Protein AF-A0A151S2X1-F1 (afdb_monomer_lite)

InterPro domains:
  IPR008906 HAT, C-terminal dimerisation domain [PF05699] (4-69)
  IPR012337 Ribonuclease H-like superfamily [SSF53098] (1-69)

Radius of gyration: 20.2 Å; chains: 1; bounding box: 63×23×37 Å

Organism: Cajanus cajan (NCBI:txid3821)

Structure (mmCIF, N/CA/C/O backbone):
data_AF-A0A151S2X1-F1
#
_entry.id   AF-A0A151S2X1-F1
#
loop_
_atom_site.group_PDB
_atom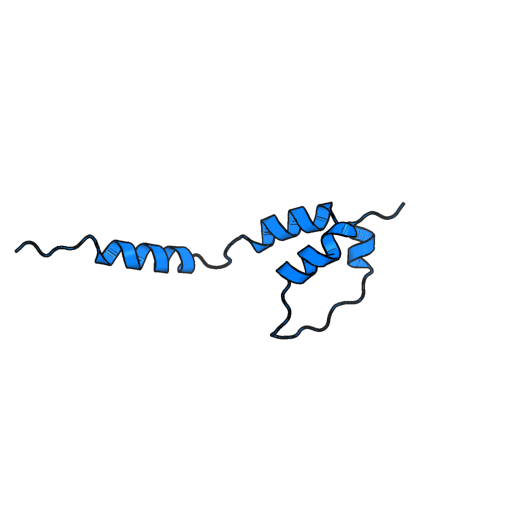_site.id
_atom_site.type_symbol
_atom_site.label_atom_id
_atom_site.label_alt_id
_atom_site.label_comp_id
_atom_site.label_asym_id
_atom_site.label_entity_id
_atom_site.label_seq_id
_atom_site.pdbx_PDB_ins_code
_atom_site.Cartn_x
_atom_site.Cartn_y
_atom_site.Cartn_z
_atom_site.occupancy
_atom_site.B_iso_or_equiv
_atom_site.auth_seq_id
_atom_site.auth_comp_id
_atom_site.auth_asym_id
_atom_site.auth_atom_id
_atom_site.pdbx_PDB_model_num
ATOM 1 N N . VAL A 1 1 ? -12.547 -7.509 16.618 1.00 84.25 1 VAL A N 1
ATOM 2 C CA . VAL A 1 1 ? -12.299 -6.343 15.739 1.00 84.25 1 VAL A CA 1
ATOM 3 C C . VAL A 1 1 ? -11.267 -6.790 14.724 1.00 84.25 1 VAL A C 1
ATOM 5 O O . VAL A 1 1 ? -10.273 -7.349 15.166 1.00 84.25 1 VAL A O 1
ATOM 8 N N . LYS A 1 2 ? -11.540 -6.668 13.421 1.00 89.56 2 LYS A N 1
ATOM 9 C CA . LYS A 1 2 ? -10.572 -7.027 12.372 1.00 89.56 2 LYS A CA 1
ATOM 10 C C . LYS A 1 2 ? -9.591 -5.876 12.163 1.00 89.56 2 LYS A C 1
ATOM 12 O O . LYS A 1 2 ? -9.976 -4.714 12.290 1.00 89.56 2 LYS A O 1
ATOM 17 N N . THR A 1 3 ? -8.336 -6.209 11.904 1.00 96.06 3 THR A N 1
ATOM 18 C CA . THR A 1 3 ? -7.277 -5.253 11.585 1.00 96.06 3 THR A CA 1
ATOM 19 C C . THR A 1 3 ? -7.270 -4.927 10.095 1.00 96.06 3 THR A C 1
ATOM 21 O O . THR A 1 3 ? -7.887 -5.607 9.277 1.00 96.06 3 THR A O 1
ATOM 24 N N . GLU A 1 4 ? -6.533 -3.882 9.736 1.00 95.81 4 GLU A N 1
ATOM 25 C CA . GLU A 1 4 ? -6.246 -3.529 8.347 1.00 95.81 4 GLU A CA 1
ATOM 26 C C . GLU A 1 4 ? -5.632 -4.706 7.564 1.00 95.81 4 GLU A C 1
ATOM 28 O O . GLU A 1 4 ? -6.035 -4.978 6.434 1.00 95.81 4 GLU A O 1
ATOM 33 N N . LEU A 1 5 ? -4.715 -5.447 8.200 1.00 96.50 5 LEU A N 1
ATOM 34 C CA . LEU A 1 5 ? -4.084 -6.638 7.631 1.00 96.50 5 LEU A CA 1
ATOM 35 C C . LEU A 1 5 ? -5.095 -7.758 7.388 1.00 96.50 5 LEU A C 1
ATOM 37 O O . LEU A 1 5 ? -5.094 -8.336 6.306 1.00 96.50 5 LEU A O 1
ATOM 41 N N . ASP A 1 6 ? -5.976 -8.031 8.352 1.00 97.38 6 ASP A N 1
ATOM 42 C CA . ASP A 1 6 ? -7.013 -9.058 8.191 1.00 97.38 6 ASP A CA 1
ATOM 43 C C . ASP A 1 6 ? -7.907 -8.733 6.989 1.00 97.38 6 ASP A C 1
ATOM 45 O O . ASP A 1 6 ? -8.185 -9.592 6.159 1.00 97.38 6 ASP A O 1
ATOM 49 N N . HIS A 1 7 ? -8.296 -7.464 6.844 1.00 95.56 7 HIS A N 1
ATOM 50 C CA . HIS A 1 7 ? -9.096 -7.011 5.710 1.00 95.56 7 HIS A CA 1
ATOM 51 C C . HIS A 1 7 ? -8.372 -7.086 4.365 1.00 95.56 7 HIS A C 1
ATOM 53 O O . HIS A 1 7 ? -9.046 -7.212 3.350 1.00 95.56 7 HIS A O 1
ATOM 59 N N . TYR A 1 8 ? -7.048 -6.946 4.326 1.00 95.62 8 TYR A N 1
ATOM 60 C CA . TYR A 1 8 ? -6.261 -7.109 3.101 1.00 95.62 8 TYR A CA 1
ATOM 61 C C . TYR A 1 8 ? -6.103 -8.589 2.724 1.00 95.62 8 TYR A C 1
ATOM 63 O O . TYR A 1 8 ? -6.248 -8.949 1.563 1.00 95.62 8 TYR A O 1
ATOM 71 N N . LEU A 1 9 ? -5.856 -9.459 3.708 1.00 95.62 9 LEU A N 1
ATOM 72 C CA . LEU A 1 9 ? -5.674 -10.899 3.485 1.00 95.62 9 LEU A CA 1
ATOM 73 C C . LEU A 1 9 ? -6.963 -11.625 3.077 1.00 95.62 9 LEU A C 1
ATOM 75 O O . LEU A 1 9 ? -6.896 -12.710 2.506 1.00 95.62 9 LEU A O 1
ATOM 79 N N . GLU A 1 10 ? -8.120 -11.045 3.385 1.00 95.75 10 GLU A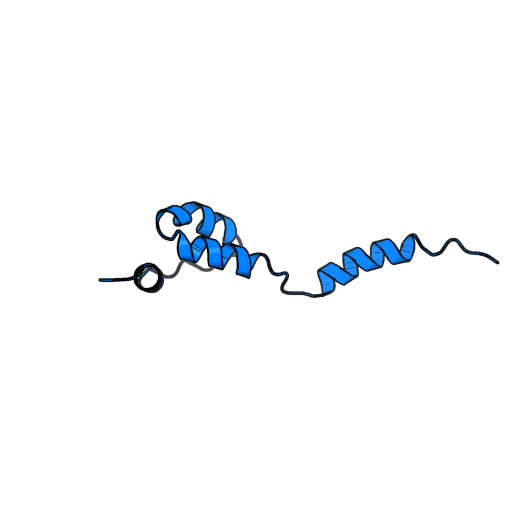 N 1
ATOM 80 C CA . GLU A 1 10 ? -9.434 -11.558 2.990 1.00 95.75 10 GLU A CA 1
ATOM 81 C C . GLU A 1 10 ? -9.897 -11.078 1.604 1.00 95.75 10 GLU A C 1
ATOM 83 O O . GLU A 1 10 ? -10.934 -11.546 1.135 1.00 95.75 10 GLU A O 1
ATOM 88 N N . GLU A 1 11 ? -9.187 -10.146 0.953 1.00 93.38 11 GLU A N 1
ATOM 89 C CA . GLU A 1 11 ? -9.540 -9.721 -0.406 1.00 93.38 11 GLU A CA 1
ATOM 90 C C . GLU A 1 11 ? -9.253 -10.806 -1.445 1.00 93.38 11 GLU A C 1
ATOM 92 O O . GLU A 1 11 ? -8.337 -11.623 -1.313 1.00 93.38 11 GLU A O 1
ATOM 97 N N . ASP A 1 12 ? -10.017 -10.759 -2.534 1.00 92.94 12 ASP A N 1
ATOM 98 C CA . ASP A 1 12 ? -9.749 -11.589 -3.697 1.00 92.94 12 ASP A CA 1
ATOM 99 C C . ASP A 1 12 ? -8.373 -11.269 -4.291 1.00 92.94 12 ASP A C 1
ATOM 101 O O . ASP A 1 12 ? -7.968 -10.113 -4.450 1.00 92.94 12 ASP A O 1
ATOM 105 N N . VAL A 1 13 ? -7.655 -12.323 -4.678 1.00 89.06 13 VAL A N 1
ATOM 106 C CA . VAL A 1 13 ? -6.348 -12.182 -5.315 1.00 89.06 13 VAL A CA 1
ATOM 107 C C . VAL A 1 13 ? -6.524 -11.560 -6.696 1.00 89.06 13 VAL A C 1
ATOM 109 O O . VAL A 1 13 ? -7.205 -12.110 -7.564 1.00 89.06 13 VAL A O 1
ATOM 112 N N . LEU A 1 14 ? -5.854 -10.430 -6.918 1.00 87.69 14 LEU A N 1
ATOM 113 C CA . LEU A 1 14 ? -5.857 -9.762 -8.214 1.00 87.69 14 LEU A CA 1
ATOM 114 C C . LEU A 1 14 ? -5.240 -10.665 -9.297 1.00 87.69 14 LEU A C 1
ATOM 116 O O . LEU A 1 14 ? -4.235 -11.342 -9.041 1.00 87.69 14 LEU A O 1
ATOM 120 N N . PRO A 1 15 ? -5.785 -10.658 -10.527 1.00 87.94 15 PRO A N 1
ATOM 121 C CA . PRO A 1 15 ? -5.186 -11.368 -11.647 1.00 87.94 15 PRO A CA 1
ATOM 122 C C . PRO A 1 15 ? -3.742 -10.909 -11.872 1.00 87.94 15 PRO A C 1
ATOM 124 O O . PRO A 1 15 ? -3.460 -9.713 -11.928 1.00 87.94 15 PRO A O 1
ATOM 127 N N . ARG A 1 16 ? -2.813 -11.856 -12.035 1.00 86.56 16 ARG A N 1
ATOM 128 C CA . ARG A 1 16 ? -1.422 -11.533 -12.380 1.00 86.56 16 ARG A CA 1
ATOM 129 C C . ARG A 1 16 ? -1.343 -11.155 -13.854 1.00 86.56 16 ARG A C 1
ATOM 131 O O . ARG A 1 16 ? -1.359 -12.036 -14.712 1.00 86.56 16 ARG A O 1
ATOM 138 N N . THR A 1 17 ? -1.237 -9.863 -14.135 1.00 92.38 17 THR A N 1
ATOM 139 C CA . THR A 1 17 ? -1.030 -9.334 -15.486 1.00 92.38 17 THR A CA 1
ATOM 140 C C . THR A 1 17 ? 0.314 -8.609 -15.577 1.00 92.38 17 THR A C 1
ATOM 142 O O . THR A 1 17 ? 0.851 -8.137 -14.575 1.00 92.38 17 THR A O 1
ATOM 145 N N . ALA A 1 18 ? 0.905 -8.569 -16.774 1.00 90.38 18 ALA A N 1
ATOM 146 C CA . ALA A 1 18 ? 2.223 -7.957 -16.985 1.00 90.38 18 ALA A CA 1
ATOM 147 C C . ALA A 1 18 ? 2.200 -6.421 -16.867 1.00 90.38 18 ALA A C 1
ATOM 149 O O . ALA A 1 18 ? 3.232 -5.801 -16.638 1.00 90.38 18 ALA A O 1
ATOM 150 N N . ASP A 1 19 ? 1.024 -5.824 -17.030 1.00 91.31 19 ASP A N 1
ATOM 151 C CA . ASP A 1 19 ? 0.730 -4.393 -16.970 1.00 91.31 19 ASP A CA 1
ATOM 152 C C . ASP A 1 19 ? 0.224 -3.935 -15.592 1.00 91.31 19 ASP A C 1
ATOM 154 O O . ASP A 1 19 ? -0.151 -2.775 -15.420 1.00 91.31 19 ASP A O 1
ATOM 158 N N . PHE A 1 20 ? 0.211 -4.824 -14.595 1.00 91.06 20 PHE A N 1
ATOM 159 C CA . PHE A 1 20 ? -0.236 -4.476 -13.255 1.00 91.06 20 PHE A CA 1
ATOM 160 C C . PHE A 1 20 ? 0.764 -3.552 -12.541 1.00 91.06 20 PHE A C 1
ATOM 162 O O . PHE A 1 20 ? 1.866 -3.961 -12.167 1.00 91.06 20 PHE A O 1
ATOM 169 N 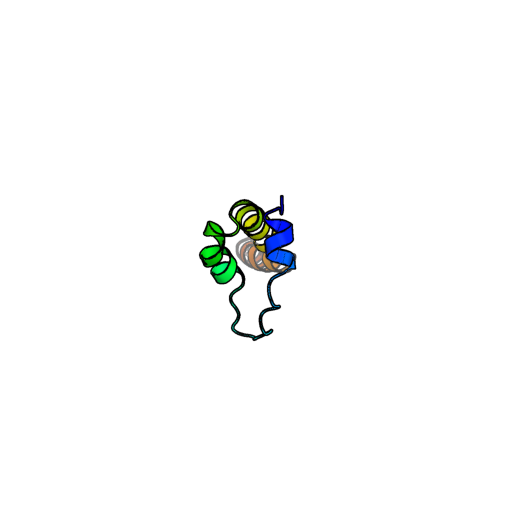N . ASP A 1 21 ? 0.349 -2.310 -12.291 1.00 91.12 21 ASP A N 1
ATOM 170 C CA . ASP A 1 21 ? 1.116 -1.341 -11.508 1.00 91.12 21 ASP A CA 1
ATOM 171 C C . ASP A 1 21 ? 0.797 -1.470 -10.008 1.00 91.12 21 ASP A C 1
ATOM 173 O O . ASP A 1 21 ? -0.170 -0.902 -9.486 1.00 91.12 21 ASP A O 1
ATOM 177 N N . 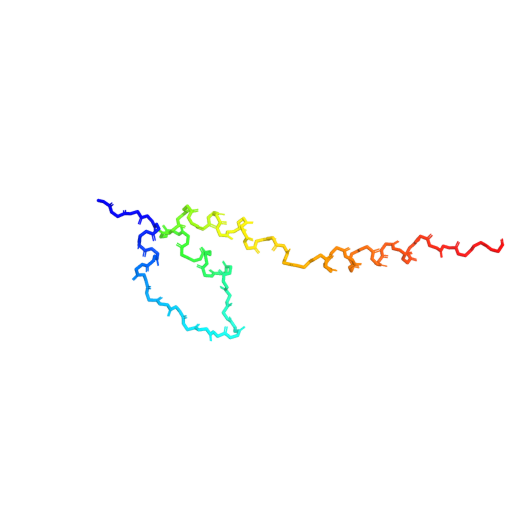ILE A 1 22 ? 1.652 -2.211 -9.297 1.00 91.31 22 ILE A N 1
ATOM 178 C CA . ILE A 1 22 ? 1.540 -2.423 -7.848 1.00 91.31 22 ILE A CA 1
ATOM 179 C C . ILE A 1 22 ? 1.655 -1.119 -7.041 1.00 91.31 22 ILE A C 1
ATOM 181 O O . ILE A 1 22 ? 1.007 -0.982 -6.001 1.00 91.31 22 ILE A O 1
ATOM 185 N N . LEU A 1 23 ? 2.440 -0.139 -7.502 1.00 92.25 23 LEU A N 1
ATOM 186 C CA . LEU A 1 23 ? 2.610 1.132 -6.793 1.00 92.25 23 LEU A CA 1
ATOM 187 C C . LEU A 1 23 ? 1.355 1.993 -6.930 1.00 92.25 23 LEU A C 1
ATOM 189 O O . LEU A 1 23 ? 0.894 2.587 -5.951 1.00 92.25 23 LEU A O 1
ATOM 193 N N . MET A 1 24 ? 0.766 2.023 -8.127 1.00 93.44 24 MET A N 1
ATOM 194 C CA . MET A 1 24 ? -0.505 2.701 -8.359 1.00 93.44 24 MET A CA 1
ATOM 195 C C . MET A 1 24 ? -1.644 2.035 -7.582 1.00 93.44 24 MET A C 1
ATOM 197 O O . MET A 1 24 ? -2.484 2.734 -7.012 1.00 93.44 24 MET A O 1
ATOM 201 N N . TRP A 1 25 ? -1.643 0.704 -7.473 1.00 94.25 25 TRP A N 1
ATOM 202 C CA . TRP A 1 25 ? -2.631 -0.011 -6.670 1.00 94.25 25 TRP A CA 1
ATOM 203 C C . TRP A 1 25 ? -2.578 0.396 -5.190 1.00 94.25 25 TRP A C 1
ATOM 205 O O . TRP A 1 25 ? -3.608 0.775 -4.627 1.00 94.25 25 TRP A O 1
ATOM 215 N N . TRP A 1 26 ? -1.389 0.414 -4.572 1.00 95.62 26 TRP A N 1
ATOM 216 C CA . TRP A 1 26 ? -1.224 0.881 -3.186 1.00 95.62 26 TRP A CA 1
ATOM 217 C C . TRP A 1 26 ? -1.571 2.361 -3.019 1.00 95.62 26 TRP A C 1
ATOM 219 O O . TRP A 1 26 ? -2.102 2.761 -1.985 1.00 95.62 26 TRP A O 1
ATOM 229 N N . LYS A 1 27 ? -1.317 3.192 -4.037 1.00 93.94 27 LYS A N 1
ATOM 230 C CA . LYS A 1 27 ? -1.711 4.607 -4.030 1.00 93.94 27 LYS A CA 1
ATOM 231 C C . LYS A 1 27 ? -3.229 4.785 -3.977 1.00 93.94 27 LYS A C 1
ATOM 233 O O . LYS A 1 27 ? -3.702 5.629 -3.222 1.00 93.94 27 LYS A O 1
ATOM 238 N N . LEU A 1 28 ? -3.976 4.008 -4.760 1.00 95.44 28 LEU A N 1
ATOM 239 C CA . LEU A 1 28 ? -5.439 4.082 -4.814 1.00 95.44 28 LEU A CA 1
ATOM 240 C C . LEU A 1 28 ? -6.099 3.466 -3.575 1.00 95.44 28 LEU A C 1
ATOM 242 O O . LEU A 1 28 ? -7.051 4.031 -3.043 1.00 95.44 28 LEU A O 1
ATOM 246 N N . ASN A 1 29 ? -5.569 2.345 -3.084 1.00 95.50 29 ASN A N 1
ATOM 247 C CA . ASN A 1 29 ? -6.126 1.634 -1.931 1.00 95.50 29 ASN A CA 1
ATOM 248 C C . ASN A 1 29 ? -5.626 2.162 -0.581 1.00 95.50 29 ASN A C 1
ATOM 250 O O . ASN A 1 29 ? -6.091 1.718 0.463 1.00 95.50 29 ASN A O 1
ATOM 254 N N . GLY A 1 30 ? -4.741 3.158 -0.579 1.00 94.06 30 GLY A N 1
ATOM 255 C CA . GLY A 1 30 ? -4.181 3.756 0.631 1.00 94.06 30 GLY A CA 1
ATOM 256 C C . GLY A 1 30 ? -5.198 4.358 1.598 1.00 94.06 30 GLY A C 1
ATOM 257 O O . GLY A 1 30 ? -4.974 4.373 2.800 1.00 94.06 30 GLY A O 1
ATOM 258 N N . ILE A 1 31 ? -6.356 4.803 1.101 1.00 94.50 31 ILE A N 1
ATOM 259 C CA . ILE A 1 31 ? -7.447 5.276 1.970 1.00 94.50 31 ILE A CA 1
ATOM 260 C C . ILE A 1 31 ? -8.040 4.109 2.776 1.00 94.50 31 ILE A C 1
ATOM 262 O O . ILE A 1 31 ? -8.404 4.283 3.937 1.00 94.50 31 ILE A O 1
ATOM 266 N N . LYS A 1 32 ? -8.126 2.920 2.165 1.00 94.75 32 LYS A N 1
ATOM 267 C CA . LYS A 1 32 ? -8.608 1.691 2.807 1.00 94.75 32 LYS A CA 1
ATOM 268 C C . LYS A 1 32 ? -7.536 1.070 3.705 1.00 94.75 32 LYS A C 1
ATOM 270 O O . LYS A 1 32 ? -7.863 0.530 4.759 1.00 94.75 32 LYS A O 1
ATOM 275 N N . TYR A 1 33 ? -6.280 1.178 3.283 1.00 96.38 33 TYR A N 1
ATOM 276 C CA . TYR A 1 33 ? -5.130 0.547 3.912 1.00 96.38 33 TYR A CA 1
ATOM 277 C C . TYR A 1 33 ? -3.986 1.552 4.173 1.00 96.38 33 TYR A C 1
ATOM 279 O O . TYR A 1 33 ? -2.932 1.466 3.534 1.00 96.38 33 TYR A O 1
ATOM 287 N N . PRO A 1 34 ? -4.164 2.531 5.081 1.00 96.62 34 PRO A N 1
ATOM 288 C CA . PRO A 1 34 ? -3.186 3.600 5.287 1.00 96.62 34 PRO A CA 1
ATOM 289 C C . PRO A 1 34 ? -1.861 3.110 5.884 1.00 96.62 34 PRO A C 1
ATOM 291 O O . PRO A 1 34 ? -0.797 3.607 5.508 1.00 96.62 34 PRO A O 1
ATOM 294 N N . THR A 1 35 ? -1.892 2.133 6.795 1.00 97.31 35 THR A N 1
ATOM 295 C CA . THR A 1 35 ? -0.675 1.614 7.435 1.00 97.31 35 THR A CA 1
ATOM 296 C C . THR A 1 35 ? 0.085 0.700 6.484 1.00 97.31 35 THR A C 1
ATOM 298 O O . THR A 1 35 ? 1.299 0.830 6.322 1.00 97.31 35 THR A O 1
ATOM 301 N N . LEU A 1 36 ? -0.626 -0.211 5.819 1.00 97.19 36 LEU A N 1
ATOM 302 C CA . LEU A 1 36 ? -0.042 -1.142 4.863 1.00 97.19 36 LEU A CA 1
ATOM 303 C C . LEU A 1 36 ? 0.483 -0.407 3.633 1.00 97.19 36 LEU A C 1
ATOM 305 O O . LEU A 1 36 ? 1.544 -0.775 3.146 1.00 97.19 36 LEU A O 1
ATOM 309 N N . GLN A 1 37 ? -0.177 0.661 3.172 1.00 96.94 37 GLN A N 1
ATOM 310 C CA . GLN A 1 37 ? 0.345 1.503 2.093 1.00 96.94 37 GLN A CA 1
ATOM 311 C C . GLN A 1 37 ? 1.713 2.092 2.448 1.00 96.94 37 GLN A C 1
ATOM 313 O O . GLN A 1 37 ? 2.613 2.086 1.606 1.00 96.94 37 GLN A O 1
ATOM 318 N N . ALA A 1 38 ? 1.880 2.613 3.668 1.00 96.19 38 ALA A N 1
ATOM 319 C CA . ALA A 1 38 ? 3.154 3.173 4.107 1.00 96.19 38 ALA A CA 1
ATOM 320 C C . ALA A 1 38 ? 4.257 2.103 4.100 1.00 96.19 38 ALA A C 1
ATOM 322 O O . ALA A 1 38 ? 5.304 2.308 3.491 1.00 96.19 38 ALA A O 1
ATOM 323 N N . ILE A 1 39 ? 3.973 0.930 4.677 1.00 96.19 39 ILE A N 1
ATOM 324 C CA . ILE A 1 39 ? 4.898 -0.212 4.702 1.00 96.19 39 ILE A CA 1
ATOM 325 C C . ILE A 1 39 ? 5.228 -0.685 3.279 1.00 96.19 39 ILE A C 1
ATOM 327 O O . ILE A 1 39 ? 6.391 -0.892 2.940 1.00 96.19 39 ILE A O 1
ATOM 331 N N . ALA A 1 40 ? 4.217 -0.838 2.424 1.00 95.31 40 ALA A N 1
ATOM 332 C CA . ALA A 1 40 ? 4.384 -1.299 1.054 1.00 95.31 40 ALA A CA 1
ATOM 333 C C . ALA A 1 40 ? 5.227 -0.328 0.228 1.00 95.31 40 ALA A C 1
ATOM 335 O O . ALA A 1 40 ? 6.090 -0.768 -0.523 1.00 95.31 40 ALA A O 1
ATOM 336 N N . ARG A 1 41 ? 5.030 0.986 0.387 1.00 92.75 41 ARG A N 1
ATOM 337 C CA . ARG A 1 41 ? 5.862 1.998 -0.272 1.00 92.75 41 ARG A CA 1
ATOM 338 C C . ARG A 1 41 ? 7.327 1.869 0.139 1.00 92.75 41 ARG A C 1
ATOM 340 O O . ARG A 1 41 ? 8.193 1.932 -0.727 1.00 92.75 41 ARG A O 1
ATOM 347 N N . ASP A 1 42 ? 7.592 1.677 1.427 1.00 91.62 42 ASP A N 1
ATOM 348 C CA . ASP A 1 42 ? 8.957 1.588 1.944 1.00 91.62 42 ASP A CA 1
ATOM 349 C C . ASP A 1 42 ? 9.651 0.293 1.481 1.00 91.62 42 ASP A C 1
ATOM 351 O O . ASP A 1 42 ? 10.825 0.320 1.122 1.00 91.62 42 ASP A O 1
ATOM 355 N N . ILE A 1 43 ? 8.919 -0.827 1.410 1.00 92.00 43 ILE A N 1
ATOM 356 C CA . ILE A 1 43 ? 9.445 -2.123 0.949 1.00 92.00 43 ILE A CA 1
ATOM 357 C C . ILE A 1 43 ? 9.633 -2.153 -0.574 1.00 92.00 43 ILE A C 1
ATOM 359 O O . ILE A 1 43 ? 10.675 -2.590 -1.058 1.00 92.00 43 ILE A O 1
ATOM 363 N N . LEU A 1 44 ? 8.642 -1.699 -1.347 1.00 89.44 44 LEU A N 1
ATOM 364 C CA . LEU A 1 44 ? 8.669 -1.761 -2.814 1.00 89.44 44 LEU A CA 1
ATOM 365 C C . LEU A 1 44 ? 9.647 -0.755 -3.437 1.00 89.44 44 LEU A C 1
ATOM 367 O O . LEU A 1 44 ? 10.046 -0.930 -4.586 1.00 89.44 44 LEU A O 1
ATOM 371 N N . ALA A 1 45 ? 10.050 0.281 -2.697 1.00 84.81 45 ALA A N 1
ATOM 372 C CA . ALA A 1 45 ? 11.078 1.224 -3.132 1.00 84.81 45 ALA A CA 1
ATOM 373 C C . ALA A 1 45 ? 12.502 0.639 -3.084 1.00 84.81 45 ALA A C 1
ATOM 375 O O . ALA A 1 45 ? 13.423 1.242 -3.637 1.00 84.81 45 ALA A O 1
ATOM 376 N N . ILE A 1 46 ? 12.704 -0.512 -2.432 1.00 84.56 46 ILE A N 1
ATOM 377 C CA . ILE A 1 46 ? 14.019 -1.144 -2.320 1.00 84.56 46 ILE A CA 1
ATOM 378 C C . ILE A 1 46 ? 14.374 -1.790 -3.670 1.00 84.56 46 ILE A C 1
ATOM 380 O O . ILE A 1 46 ? 13.681 -2.713 -4.10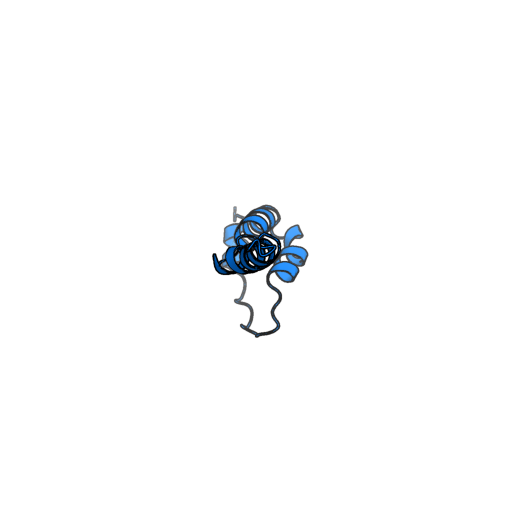9 1.00 84.56 46 ILE A O 1
ATOM 384 N N . PRO A 1 47 ? 15.456 -1.360 -4.347 1.00 73.75 47 PRO A N 1
ATOM 385 C CA . PRO A 1 47 ? 15.889 -2.006 -5.576 1.00 73.75 47 PRO A CA 1
ATOM 386 C C . PRO A 1 47 ? 16.310 -3.452 -5.285 1.00 73.75 47 PRO A C 1
ATOM 388 O O . PRO A 1 47 ? 17.192 -3.706 -4.469 1.00 73.75 47 PRO A O 1
ATOM 391 N N . ILE A 1 48 ? 15.696 -4.410 -5.985 1.00 70.19 48 ILE A N 1
ATOM 392 C CA . ILE A 1 48 ? 15.948 -5.854 -5.806 1.00 70.19 48 ILE A CA 1
ATOM 393 C C . ILE A 1 48 ? 17.343 -6.257 -6.323 1.00 70.19 48 ILE A C 1
ATOM 395 O O . ILE A 1 48 ? 17.874 -7.301 -5.951 1.00 70.19 48 ILE A O 1
ATOM 399 N N . SER A 1 49 ? 17.965 -5.427 -7.167 1.00 64.12 49 SER A N 1
ATOM 400 C CA . SER A 1 49 ? 19.269 -5.710 -7.762 1.00 64.12 49 SER A CA 1
ATOM 401 C C . SER A 1 49 ? 20.303 -4.645 -7.413 1.00 64.12 49 SER A C 1
ATOM 403 O O . SER A 1 49 ? 20.095 -3.451 -7.632 1.00 64.12 49 SER A O 1
ATOM 405 N N . THR A 1 50 ? 21.472 -5.102 -6.969 1.00 56.31 50 THR A N 1
ATOM 406 C CA . THR A 1 50 ? 22.695 -4.300 -6.849 1.00 56.31 50 THR A CA 1
ATOM 407 C C . THR A 1 50 ? 23.181 -3.755 -8.200 1.00 56.31 50 THR A C 1
ATOM 409 O O . THR A 1 50 ? 23.923 -2.776 -8.221 1.00 56.31 50 THR A O 1
ATOM 412 N N . VAL A 1 51 ? 22.717 -4.296 -9.334 1.00 56.94 51 VAL A N 1
ATOM 413 C CA . VAL A 1 51 ? 23.123 -3.870 -10.688 1.00 56.94 51 VAL A CA 1
ATOM 414 C C . VAL A 1 51 ? 22.708 -2.423 -11.000 1.00 56.94 51 VAL A C 1
ATOM 416 O O . VAL A 1 51 ? 23.388 -1.741 -11.763 1.00 56.94 51 VAL A O 1
ATOM 419 N N . ALA A 1 52 ? 21.658 -1.888 -10.361 1.00 53.59 52 ALA A N 1
ATOM 420 C CA . ALA A 1 52 ? 21.299 -0.469 -10.496 1.00 53.59 52 ALA A CA 1
ATOM 421 C C . ALA A 1 52 ? 22.375 0.478 -9.914 1.00 53.59 52 ALA A C 1
ATOM 423 O O . ALA A 1 52 ? 22.548 1.606 -10.385 1.00 53.59 52 ALA A O 1
ATOM 424 N N . SER A 1 53 ? 23.138 0.012 -8.917 1.00 52.38 53 SER A N 1
ATOM 425 C CA . SER A 1 53 ? 24.297 0.747 -8.402 1.00 52.38 53 SER A CA 1
ATOM 426 C C . SER A 1 53 ? 25.507 0.628 -9.334 1.00 52.38 53 SER A C 1
ATOM 428 O O . SER A 1 53 ? 26.212 1.614 -9.538 1.00 52.38 53 SER A O 1
ATOM 430 N N . GLU A 1 54 ? 25.694 -0.522 -9.989 1.00 55.91 54 GLU A N 1
ATOM 431 C CA . GLU A 1 54 ? 26.777 -0.731 -10.957 1.00 55.91 54 GLU A CA 1
ATOM 432 C C . GLU A 1 54 ? 26.570 0.053 -12.257 1.00 55.91 54 GLU A C 1
ATOM 434 O O . GLU A 1 54 ? 27.549 0.537 -12.814 1.00 55.91 54 GLU A O 1
ATOM 439 N N . SER A 1 55 ? 25.339 0.255 -12.739 1.00 57.03 55 SER A N 1
ATOM 440 C CA . SER A 1 55 ? 25.086 1.088 -13.930 1.00 57.03 55 SER A CA 1
ATOM 441 C C . SER A 1 55 ? 25.358 2.574 -13.663 1.00 57.03 55 SER A C 1
ATOM 443 O O . SER A 1 55 ? 25.969 3.270 -14.482 1.00 57.03 55 SER A O 1
ATOM 445 N N . THR A 1 56 ? 24.987 3.041 -12.469 1.00 56.84 56 THR A N 1
ATOM 446 C CA . THR A 1 56 ? 25.279 4.402 -12.005 1.00 56.84 56 THR A CA 1
ATOM 447 C C . THR A 1 56 ? 26.786 4.591 -11.769 1.00 56.84 56 THR A C 1
ATOM 449 O O . THR A 1 56 ? 27.344 5.619 -12.149 1.00 56.84 56 THR A O 1
ATOM 452 N N . PHE A 1 57 ? 27.481 3.582 -11.232 1.00 57.41 57 PHE A N 1
ATOM 453 C CA . PHE A 1 57 ? 28.933 3.610 -11.010 1.00 57.41 57 PHE A CA 1
ATOM 454 C C . PHE A 1 57 ? 29.762 3.391 -12.291 1.00 57.41 57 PHE A C 1
ATOM 456 O O . PHE A 1 57 ? 30.827 3.976 -12.462 1.00 57.41 57 PHE A O 1
ATOM 463 N N . SER A 1 58 ? 29.270 2.616 -13.255 1.00 54.88 58 SER A N 1
ATOM 464 C CA . SER A 1 58 ? 29.950 2.421 -14.547 1.00 54.88 58 SER A CA 1
ATOM 465 C C . SER A 1 58 ? 29.981 3.713 -15.364 1.00 54.88 58 SER A C 1
ATOM 467 O O . SER A 1 58 ? 30.945 3.973 -16.083 1.00 54.88 58 SER A O 1
ATOM 469 N N . THR A 1 59 ? 28.972 4.572 -15.189 1.00 56.53 59 THR A N 1
ATOM 470 C CA . THR A 1 59 ? 28.953 5.911 -15.792 1.00 56.53 59 THR A CA 1
ATOM 471 C C . THR A 1 59 ? 29.996 6.838 -15.148 1.00 56.53 59 THR A C 1
ATOM 473 O O . THR A 1 59 ? 30.621 7.632 -15.849 1.00 56.53 59 THR A O 1
ATOM 476 N N . SER A 1 60 ? 30.264 6.719 -13.839 1.00 54.50 60 SER A N 1
ATOM 477 C CA . SER A 1 60 ? 31.302 7.519 -13.163 1.00 54.50 60 SER A CA 1
ATOM 478 C C . SER A 1 60 ? 32.728 6.997 -13.388 1.00 54.50 60 SER A C 1
ATOM 480 O O . SER A 1 60 ? 33.670 7.791 -13.385 1.00 54.50 60 SER A O 1
ATOM 482 N N . GLY A 1 61 ? 32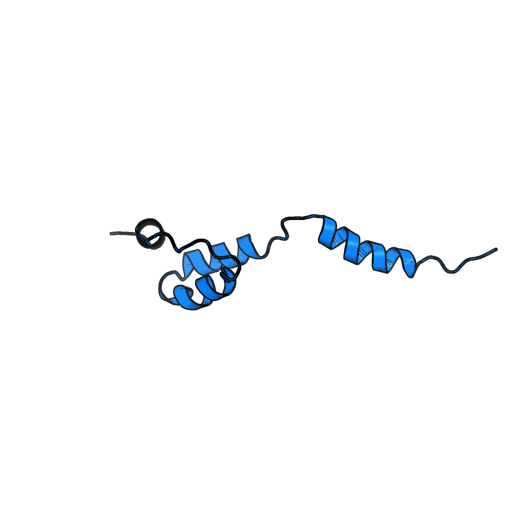.905 5.700 -13.664 1.00 54.94 61 GLY A N 1
ATOM 483 C CA . GLY A 1 61 ? 34.194 5.117 -14.053 1.00 54.94 61 GLY A CA 1
ATOM 484 C C . GLY A 1 61 ? 34.729 5.641 -15.395 1.00 54.94 61 GLY A C 1
ATOM 485 O O . GLY A 1 61 ? 35.934 5.834 -15.543 1.00 54.94 61 GLY A O 1
ATOM 486 N N . GLN A 1 62 ? 33.845 5.952 -16.352 1.00 55.31 62 GLN A N 1
ATOM 487 C CA . GLN A 1 62 ? 34.234 6.520 -17.652 1.00 55.31 62 GLN A CA 1
ATOM 488 C C . GLN A 1 62 ? 34.679 7.990 -17.574 1.00 55.31 62 GLN A C 1
ATOM 490 O O . GLN A 1 62 ? 35.476 8.434 -18.397 1.00 55.31 62 GLN A O 1
ATOM 495 N N . ILE A 1 63 ? 34.204 8.743 -16.576 1.00 56.59 63 ILE A N 1
ATOM 496 C CA . ILE A 1 63 ? 34.535 10.169 -16.400 1.00 56.59 63 ILE A CA 1
ATOM 497 C C . ILE A 1 63 ? 35.917 10.351 -15.736 1.00 56.59 63 ILE A C 1
ATOM 499 O O . ILE A 1 63 ? 36.546 11.397 -15.885 1.00 56.59 63 ILE A O 1
ATOM 503 N N . LEU A 1 64 ? 36.437 9.327 -15.046 1.00 56.19 64 LEU A N 1
ATOM 504 C CA . LEU A 1 64 ? 37.667 9.402 -14.244 1.00 56.19 64 LEU A CA 1
ATOM 505 C C . LEU A 1 64 ? 38.940 8.864 -14.923 1.00 56.19 64 LEU A C 1
ATOM 507 O O . LEU A 1 64 ? 39.972 8.761 -14.264 1.00 56.19 64 LEU A O 1
ATOM 511 N N . SER A 1 65 ? 38.930 8.566 -16.226 1.00 59.09 65 SER A N 1
ATOM 512 C CA . SER A 1 65 ? 40.170 8.274 -16.969 1.00 59.09 65 SER A CA 1
ATOM 513 C C . SER A 1 65 ? 40.398 9.224 -18.147 1.00 59.09 65 SER A C 1
ATOM 515 O O . SER A 1 65 ? 40.235 8.831 -19.302 1.00 59.09 65 SER A O 1
ATOM 517 N N . PRO A 1 66 ? 40.864 10.464 -17.903 1.00 57.31 66 PRO A N 1
ATOM 518 C CA . PRO A 1 66 ? 41.655 11.167 -18.892 1.00 57.31 66 PRO A CA 1
ATOM 519 C C . PRO A 1 66 ? 43.048 10.529 -18.906 1.00 57.31 66 PRO A C 1
ATOM 521 O O . PRO A 1 66 ? 43.862 10.728 -18.007 1.00 57.31 66 PRO A O 1
ATOM 524 N N . HIS A 1 67 ? 43.273 9.715 -19.932 1.00 60.91 67 HIS A N 1
ATOM 525 C CA . HIS A 1 67 ? 44.572 9.266 -20.422 1.00 60.91 67 HIS A CA 1
ATOM 526 C C . HIS A 1 67 ? 45.694 10.273 -20.083 1.00 60.91 67 HIS A C 1
ATOM 528 O O . HIS A 1 67 ? 45.716 11.386 -20.614 1.00 60.91 67 HIS A O 1
ATOM 534 N N . ARG A 1 68 ? 46.634 9.896 -19.213 1.00 58.06 68 ARG A N 1
ATOM 535 C CA . ARG A 1 68 ? 47.953 10.534 -19.155 1.00 58.06 68 ARG A CA 1
ATOM 536 C C . ARG A 1 68 ? 48.979 9.489 -19.572 1.00 58.06 68 ARG A C 1
ATOM 538 O O . ARG A 1 68 ? 49.130 8.482 -18.884 1.00 58.06 68 ARG A O 1
ATOM 545 N N . SER A 1 69 ? 49.580 9.720 -20.740 1.00 57.50 69 SER A N 1
ATOM 546 C CA . SER A 1 69 ? 50.840 9.102 -21.162 1.00 57.50 69 SER A CA 1
ATOM 547 C C . SER A 1 69 ? 51.974 9.471 -20.215 1.00 57.50 69 SER A C 1
ATOM 549 O O . SER A 1 69 ? 51.905 10.577 -19.627 1.00 57.50 69 SER A O 1
#

pLDDT: mean 81.37, std 16.95, range [52.38, 97.38]

Secondary structure (DSSP, 8-state):
---HHHHHHTSPPPP--TT--HHHHHHHHTTT-HHHHHHHHHHHTS-S-THHHHHHHHHHHHHT-----

Foldseek 3Di:
DDDLVNVVVPDDDDDDDPPDDPLVVLVVCCVSRVPVSVVCVVVVPDPPDPVVVVVVVVVVVVVPDPDDD

Sequence (69 aa):
VKTELDHYLEEDVLPRTADFDILMWWKLNGIKYPTLQAIARDILAIPISTVASESTFSTSGQILSPHRS